Protein AF-A0A154R455-F1 (afdb_monomer)

pLDDT: mean 71.02, std 14.19, range [43.72, 92.12]

Sequence (83 aa):
MSGQGWAKVISELLYESAYQRDGVRFQWCLREEATHVSGSGVCGCLAEITRIRVTGQVEQPADVLESERAIARALGREGRIVS

Solvent-accessible surface area (backbone atoms only — not comparable to full-atom values): 5215 Å² total; per-residue (Å²): 134,64,76,67,59,56,55,51,52,50,50,46,53,51,46,67,60,48,46,45,56,98,89,44,74,64,59,42,49,46,79,93,72,51,63,57,45,75,39,85,92,48,90,64,37,74,41,53,46,91,76,62,77,86,89,75,79,81,92,66,60,69,66,57,53,50,52,54,49,51,50,50,51,52,37,21,74,64,49,47,72,83,125

Radius of gyration: 14.91 Å; Cα contacts (8 Å, |Δi|>4): 57; chains: 1; bounding box: 34×41×26 Å

Secondary structure (DSSP, 8-state):
--HHHHHHHHHHHHHHHHTEETTEEP----GGG-SEEEETTSTTEEEEGGG----------HHHHHHHHHHHHHHHHHTPPP-

Mean predicted aligned error: 10.18 Å

Structure (mmCIF, N/CA/C/O backbone):
data_AF-A0A154R455-F1
#
_entry.id   AF-A0A154R455-F1
#
loop_
_atom_site.group_PDB
_atom_site.id
_atom_site.type_symbol
_atom_site.label_atom_id
_atom_site.label_alt_id
_atom_site.label_comp_id
_atom_site.label_asym_id
_atom_site.label_entity_id
_atom_site.label_seq_id
_atom_site.pdbx_PDB_ins_code
_atom_site.Cartn_x
_atom_site.Cartn_y
_atom_site.Cartn_z
_atom_site.occupancy
_atom_site.B_iso_or_equiv
_atom_site.auth_seq_id
_atom_site.auth_comp_id
_atom_site.auth_asym_id
_atom_site.auth_atom_id
_atom_site.pdbx_PDB_model_num
ATOM 1 N N . MET A 1 1 ? 10.698 32.551 -1.102 1.00 47.53 1 MET A N 1
ATOM 2 C CA . MET A 1 1 ? 10.447 31.093 -1.161 1.00 47.53 1 MET A CA 1
ATOM 3 C C . MET A 1 1 ? 10.103 30.740 -2.597 1.00 47.53 1 MET A C 1
ATOM 5 O O . MET A 1 1 ? 9.163 31.320 -3.126 1.00 47.53 1 MET A O 1
ATOM 9 N N . SER A 1 2 ? 10.905 29.905 -3.258 1.00 43.88 2 SER A N 1
ATOM 10 C CA . SER A 1 2 ? 10.672 29.494 -4.649 1.00 43.88 2 SER A CA 1
ATOM 11 C C . SER A 1 2 ? 9.416 28.616 -4.756 1.00 43.88 2 SER A C 1
ATOM 13 O O . SER A 1 2 ? 9.073 27.898 -3.816 1.00 43.88 2 SER A O 1
ATOM 15 N N . GLY A 1 3 ? 8.727 28.655 -5.903 1.00 43.72 3 GLY A N 1
ATOM 16 C CA . GLY A 1 3 ? 7.478 27.910 -6.148 1.00 43.72 3 GLY A CA 1
ATOM 17 C C . GLY A 1 3 ? 7.568 26.386 -5.959 1.00 43.72 3 GLY A C 1
ATOM 18 O O . GLY A 1 3 ? 6.545 25.735 -5.782 1.00 43.72 3 GLY A O 1
ATOM 19 N N . GLN A 1 4 ? 8.779 25.820 -5.909 1.00 48.66 4 GLN A N 1
ATOM 20 C CA . GLN A 1 4 ? 9.028 24.405 -5.599 1.00 48.66 4 GLN A CA 1
ATOM 21 C C . GLN A 1 4 ? 8.722 24.039 -4.136 1.00 48.66 4 GLN A C 1
ATOM 23 O O . GLN A 1 4 ? 8.302 22.917 -3.869 1.00 48.66 4 GLN A O 1
ATOM 28 N N . GLY A 1 5 ? 8.873 24.976 -3.192 1.00 47.69 5 GLY A N 1
ATOM 29 C CA . GLY A 1 5 ? 8.569 24.725 -1.778 1.00 47.69 5 GLY A CA 1
ATOM 30 C C . GLY A 1 5 ? 7.070 24.558 -1.518 1.00 47.69 5 GLY A C 1
ATOM 31 O O . GLY A 1 5 ? 6.665 23.668 -0.780 1.00 47.69 5 GLY A O 1
ATOM 32 N N . TRP A 1 6 ? 6.239 25.359 -2.191 1.00 46.62 6 TRP A N 1
ATOM 33 C CA . TRP A 1 6 ? 4.780 25.288 -2.065 1.00 46.62 6 TRP A CA 1
ATOM 34 C C . TRP A 1 6 ? 4.191 24.024 -2.689 1.00 46.62 6 TRP A C 1
ATOM 36 O O . TRP A 1 6 ? 3.298 23.425 -2.101 1.00 46.62 6 TRP A O 1
ATOM 46 N N . ALA A 1 7 ? 4.711 23.580 -3.838 1.00 51.94 7 ALA A N 1
ATOM 47 C CA . ALA A 1 7 ? 4.275 22.333 -4.464 1.00 51.94 7 ALA A CA 1
ATOM 48 C C . ALA A 1 7 ? 4.561 21.112 -3.575 1.00 51.94 7 ALA A C 1
ATOM 50 O O . ALA A 1 7 ? 3.711 20.236 -3.455 1.00 51.94 7 ALA A O 1
ATOM 51 N N . LYS A 1 8 ? 5.720 21.084 -2.902 1.00 51.84 8 LYS A N 1
ATOM 52 C CA . LYS A 1 8 ? 6.075 20.008 -1.970 1.00 51.84 8 LYS A CA 1
ATOM 53 C C . LYS A 1 8 ? 5.173 20.001 -0.733 1.00 51.84 8 LYS A C 1
ATOM 55 O O . LYS A 1 8 ? 4.628 18.958 -0.407 1.00 51.84 8 LYS A O 1
ATOM 60 N N . VAL A 1 9 ? 4.943 21.165 -0.125 1.00 54.41 9 VAL A N 1
ATOM 61 C CA . VAL A 1 9 ? 4.065 21.314 1.050 1.00 54.41 9 VAL A CA 1
ATOM 62 C C . VAL A 1 9 ? 2.611 20.962 0.724 1.00 54.41 9 VAL A C 1
ATOM 64 O O . VAL A 1 9 ? 1.953 20.289 1.507 1.00 54.41 9 VAL A O 1
ATOM 67 N N . ILE A 1 10 ? 2.099 21.372 -0.441 1.00 53.97 10 ILE A N 1
ATOM 68 C CA . ILE A 1 10 ? 0.752 20.995 -0.892 1.00 53.97 10 ILE A CA 1
ATOM 69 C C . ILE A 1 10 ? 0.688 19.496 -1.189 1.00 53.97 10 ILE A C 1
ATOM 71 O O . ILE A 1 10 ? -0.297 18.861 -0.839 1.00 53.97 10 ILE A O 1
ATOM 75 N N . SER A 1 11 ? 1.727 18.913 -1.791 1.00 51.28 11 SER A N 1
ATOM 76 C CA . SER A 1 11 ? 1.775 17.472 -2.045 1.00 51.28 11 SER A CA 1
ATOM 77 C C . SER A 1 11 ? 1.847 16.669 -0.745 1.00 51.28 11 SER A C 1
ATOM 79 O O . SER A 1 11 ? 1.152 15.670 -0.645 1.00 51.28 11 SER A O 1
ATOM 81 N N . GLU A 1 12 ? 2.604 17.123 0.258 1.00 52.09 12 GLU A N 1
ATOM 82 C CA . GLU A 1 12 ? 2.633 16.548 1.612 1.00 52.09 12 GLU A CA 1
ATOM 83 C C . GLU A 1 12 ? 1.275 16.691 2.310 1.00 52.09 12 GLU A C 1
ATOM 85 O O . GLU A 1 12 ? 0.768 15.712 2.836 1.00 52.09 12 GLU A O 1
ATOM 90 N N . LEU A 1 13 ? 0.629 17.861 2.256 1.00 48.62 13 LEU A N 1
ATOM 91 C CA . LEU A 1 13 ? -0.706 18.082 2.835 1.00 48.62 13 LEU A CA 1
ATOM 92 C C . LEU A 1 13 ? -1.792 17.236 2.156 1.00 48.62 13 LEU A C 1
ATOM 94 O O . LEU A 1 13 ? -2.661 16.676 2.826 1.00 48.62 13 LEU A O 1
ATOM 98 N N . LEU A 1 14 ? -1.757 17.135 0.826 1.00 49.03 14 LEU A N 1
ATOM 99 C CA . LEU A 1 14 ? -2.666 16.290 0.051 1.00 49.03 14 LEU A CA 1
ATOM 100 C C . LEU A 1 14 ? -2.380 14.810 0.295 1.00 49.03 14 LEU A C 1
ATOM 102 O O . LEU A 1 14 ? -3.314 14.026 0.352 1.00 49.03 14 LEU A O 1
ATOM 106 N N . TYR A 1 15 ? -1.119 14.429 0.488 1.00 50.50 15 TYR A N 1
ATOM 107 C CA . TYR A 1 15 ? -0.734 13.073 0.850 1.00 50.50 15 TYR A CA 1
ATOM 108 C C . TYR A 1 15 ? -1.207 12.745 2.274 1.00 50.50 15 TYR A C 1
ATOM 110 O O . TYR A 1 15 ? -1.970 11.807 2.456 1.00 50.50 15 TYR A O 1
ATOM 118 N N . GLU A 1 16 ? -0.888 13.554 3.285 1.00 51.84 16 GLU A N 1
ATOM 119 C CA . GLU A 1 16 ? -1.330 13.338 4.670 1.00 51.84 16 GLU A CA 1
ATOM 120 C C . GLU A 1 16 ? -2.858 13.286 4.821 1.00 51.84 16 GLU A C 1
ATOM 122 O O . GLU A 1 16 ? -3.359 12.487 5.613 1.00 51.84 16 GLU A O 1
ATOM 127 N N . SER A 1 17 ? -3.600 14.079 4.039 1.00 51.00 17 SER A N 1
ATOM 128 C CA . SER A 1 17 ? -5.069 14.019 3.990 1.00 51.00 17 SER A CA 1
ATOM 129 C C . SER A 1 17 ? -5.620 12.882 3.114 1.00 51.00 17 SER A C 1
ATOM 131 O O . SER A 1 17 ? -6.744 12.442 3.347 1.00 51.00 17 SER A O 1
ATOM 133 N N . ALA A 1 18 ? -4.843 12.357 2.157 1.00 55.56 18 ALA A N 1
ATOM 134 C CA . ALA A 1 18 ? -5.237 11.245 1.283 1.00 55.56 18 ALA A CA 1
ATOM 135 C C . ALA A 1 18 ? -5.073 9.856 1.922 1.00 55.56 18 ALA A C 1
ATOM 137 O O . ALA A 1 18 ? -5.736 8.916 1.491 1.00 55.56 18 ALA A O 1
ATOM 138 N N . TYR A 1 19 ? -4.261 9.706 2.976 1.00 66.44 19 TYR A N 1
ATOM 139 C CA . TYR A 1 19 ? -4.161 8.449 3.744 1.00 66.44 19 TYR A CA 1
ATOM 140 C C . TYR A 1 19 ? -5.176 8.366 4.888 1.00 66.44 19 TYR A C 1
ATOM 142 O O . TYR A 1 19 ? -4.915 7.767 5.935 1.00 66.44 19 TYR A O 1
ATOM 150 N N . GLN A 1 20 ? -6.359 8.943 4.682 1.00 68.69 20 GLN A N 1
ATOM 151 C CA . GLN A 1 20 ? -7.511 8.757 5.547 1.00 68.69 20 GLN A CA 1
ATOM 152 C C . GLN A 1 20 ? -8.739 8.407 4.702 1.00 68.69 20 GLN A C 1
ATOM 154 O O . GLN A 1 20 ? -9.064 9.099 3.742 1.00 68.69 20 GLN A O 1
ATOM 159 N N . ARG A 1 21 ? -9.446 7.335 5.066 1.00 69.06 21 ARG A N 1
ATOM 160 C CA . ARG A 1 21 ? -10.726 6.955 4.451 1.00 69.06 21 ARG A CA 1
ATOM 161 C C . ARG A 1 21 ? -11.727 6.661 5.552 1.00 69.06 21 ARG A C 1
ATOM 163 O O . ARG A 1 21 ? -11.394 5.963 6.503 1.00 69.06 21 ARG A O 1
ATOM 170 N N . ASP A 1 22 ? -12.928 7.222 5.439 1.00 73.00 22 ASP A N 1
ATOM 171 C CA . ASP A 1 22 ? -14.019 7.011 6.402 1.00 73.00 22 ASP A CA 1
ATOM 172 C C . ASP A 1 22 ? -13.600 7.288 7.865 1.00 73.00 22 ASP A C 1
ATOM 174 O O . ASP A 1 22 ? -14.003 6.601 8.799 1.00 73.00 22 ASP A O 1
ATOM 178 N N . GLY A 1 23 ? -12.736 8.290 8.071 1.00 72.81 23 GLY A N 1
ATOM 179 C CA . GLY A 1 23 ? -12.211 8.654 9.391 1.00 72.81 23 GLY A CA 1
ATOM 180 C C . GLY A 1 23 ? -11.025 7.809 9.876 1.00 72.81 23 GLY A C 1
ATOM 181 O O . GLY A 1 23 ? -10.405 8.177 10.872 1.00 72.81 23 GLY A O 1
ATOM 182 N N . VAL A 1 24 ? -10.642 6.745 9.164 1.00 74.88 24 VAL A N 1
ATOM 183 C CA . VAL A 1 24 ? -9.539 5.844 9.531 1.00 74.88 24 VAL A CA 1
ATOM 184 C C . VAL A 1 24 ? -8.248 6.262 8.839 1.00 74.88 24 VAL A C 1
ATOM 186 O O . VAL A 1 24 ? -8.207 6.374 7.615 1.00 74.88 24 VAL A O 1
ATOM 189 N N . ARG A 1 25 ? -7.187 6.475 9.624 1.00 76.94 25 ARG A N 1
ATOM 190 C CA . ARG A 1 25 ? -5.843 6.787 9.122 1.00 76.94 25 ARG A CA 1
ATOM 191 C C . ARG A 1 25 ? -5.091 5.494 8.807 1.00 76.94 25 ARG A C 1
ATOM 193 O O . ARG A 1 25 ? -5.006 4.613 9.661 1.00 76.94 25 ARG A O 1
ATOM 200 N N . PHE A 1 26 ? -4.542 5.387 7.603 1.00 77.75 26 PHE A N 1
ATOM 201 C CA . PHE A 1 26 ? -3.750 4.226 7.196 1.00 77.75 26 PHE A CA 1
ATOM 202 C C . PHE A 1 26 ? -2.304 4.351 7.667 1.00 77.75 26 PHE A C 1
ATOM 204 O O . PHE A 1 26 ? -1.754 5.448 7.735 1.00 77.75 26 PHE A O 1
ATOM 211 N N . GLN A 1 27 ? -1.687 3.208 7.952 1.00 76.50 27 GLN A N 1
ATOM 212 C CA . GLN A 1 27 ? -0.269 3.090 8.270 1.00 76.50 27 GLN A CA 1
ATOM 213 C C . GLN A 1 27 ? 0.365 2.013 7.395 1.00 76.50 27 GLN A C 1
ATOM 215 O O . GLN A 1 27 ? -0.306 1.065 6.974 1.00 76.50 27 GLN A O 1
ATOM 220 N N . TRP A 1 28 ? 1.662 2.154 7.134 1.00 76.50 28 TRP A N 1
ATOM 221 C CA . TRP A 1 28 ? 2.431 1.087 6.510 1.00 76.50 28 TRP A CA 1
ATOM 222 C C . TRP A 1 28 ? 2.548 -0.091 7.483 1.00 76.50 28 TRP A C 1
ATOM 224 O O . TRP A 1 28 ? 2.712 0.097 8.685 1.00 76.50 28 TRP A O 1
ATOM 234 N N . CYS A 1 29 ? 2.421 -1.304 6.957 1.00 78.81 29 CYS A N 1
ATOM 235 C CA . CYS A 1 29 ? 2.475 -2.555 7.710 1.00 78.81 29 CYS A CA 1
ATOM 236 C C . CYS A 1 29 ? 3.119 -3.643 6.848 1.00 78.81 29 CYS A C 1
ATOM 238 O O . CYS A 1 29 ? 3.424 -3.420 5.669 1.00 78.81 29 CYS A O 1
ATOM 240 N N . LEU A 1 30 ? 3.355 -4.816 7.433 1.00 80.44 30 LEU A N 1
ATOM 241 C CA . LEU A 1 30 ? 3.823 -5.959 6.662 1.00 80.44 30 LEU A CA 1
ATOM 242 C C . LEU A 1 30 ? 2.711 -6.478 5.741 1.00 80.44 30 LEU A C 1
ATOM 244 O O . LEU A 1 30 ? 1.521 -6.237 5.949 1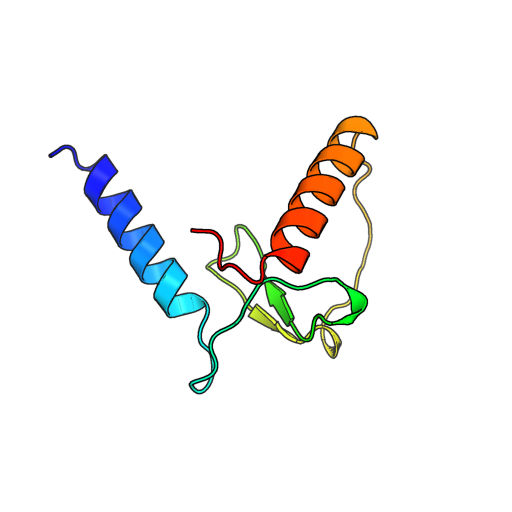.00 80.44 30 LEU A O 1
ATOM 248 N N . ARG A 1 31 ? 3.098 -7.207 4.689 1.00 80.38 31 ARG A N 1
ATOM 249 C CA . ARG A 1 31 ? 2.154 -7.702 3.675 1.00 80.38 31 ARG A CA 1
ATOM 250 C C . ARG A 1 31 ? 1.054 -8.564 4.292 1.00 80.38 31 ARG A C 1
ATOM 252 O O . ARG A 1 31 ? -0.077 -8.524 3.820 1.00 80.38 31 ARG A O 1
ATOM 259 N N . GLU A 1 32 ? 1.398 -9.350 5.302 1.00 82.12 32 GLU A N 1
ATOM 260 C CA . GLU A 1 32 ? 0.494 -10.281 5.977 1.00 82.12 32 GLU A CA 1
ATOM 261 C C . GLU A 1 32 ? -0.599 -9.553 6.777 1.00 82.12 32 GLU A C 1
ATOM 263 O O . GLU A 1 32 ? -1.646 -10.129 7.058 1.00 82.12 32 GLU A O 1
ATOM 268 N N . GLU A 1 33 ? -0.371 -8.281 7.103 1.00 82.00 33 GLU A N 1
ATOM 269 C CA . GLU A 1 33 ? -1.250 -7.425 7.904 1.00 82.00 33 GLU A CA 1
ATOM 270 C C . GLU A 1 33 ? -2.031 -6.426 7.030 1.00 82.00 33 GLU A C 1
ATOM 272 O O . GLU A 1 33 ? -2.949 -5.747 7.498 1.00 82.00 33 GLU A O 1
ATOM 277 N N . ALA A 1 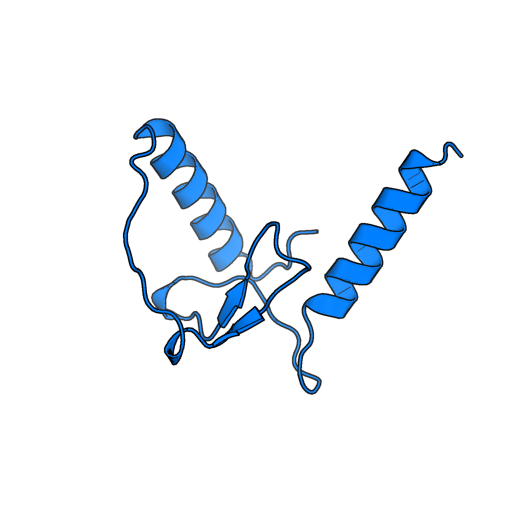34 ? -1.673 -6.326 5.747 1.00 85.12 34 ALA A N 1
ATOM 278 C CA . ALA A 1 34 ? -2.193 -5.315 4.844 1.00 85.12 34 ALA A CA 1
ATOM 279 C C . ALA A 1 34 ? -3.660 -5.570 4.477 1.00 85.12 34 ALA A C 1
ATOM 281 O O . ALA A 1 34 ? -4.018 -6.585 3.881 1.00 85.12 34 ALA A O 1
ATOM 282 N N . THR A 1 35 ? -4.514 -4.583 4.752 1.00 87.88 35 THR A N 1
ATOM 283 C CA . THR A 1 35 ? -5.919 -4.570 4.306 1.00 87.88 35 THR A CA 1
ATOM 284 C C . THR A 1 35 ? -6.104 -3.816 2.990 1.00 87.88 35 THR A C 1
ATOM 286 O O . THR A 1 35 ? -7.057 -4.070 2.251 1.00 87.88 35 THR A O 1
ATOM 289 N N . HIS A 1 36 ? -5.191 -2.892 2.688 1.00 87.19 36 HIS A N 1
ATOM 290 C CA . HIS A 1 36 ? -5.236 -2.011 1.531 1.00 87.19 36 HIS A CA 1
ATOM 291 C C . HIS A 1 36 ? -3.863 -1.906 0.872 1.00 87.19 36 HIS A C 1
ATOM 293 O O . HIS A 1 36 ? -2.830 -2.065 1.520 1.00 87.19 36 HIS A O 1
ATOM 299 N N . VAL A 1 37 ? -3.867 -1.606 -0.422 1.00 82.31 37 VAL A N 1
ATOM 300 C CA . VAL A 1 37 ? -2.676 -1.284 -1.205 1.00 82.31 37 VAL A CA 1
ATOM 301 C C . VAL A 1 37 ? -2.746 0.186 -1.599 1.00 82.31 37 VAL A C 1
ATOM 303 O O . VAL A 1 37 ? -3.786 0.648 -2.078 1.00 82.31 37 VAL A O 1
ATOM 306 N N . SER A 1 38 ? -1.638 0.902 -1.405 1.00 79.25 38 SER A N 1
ATOM 307 C CA . SER A 1 38 ? -1.447 2.247 -1.948 1.00 79.25 38 SER A CA 1
ATOM 308 C C . SER A 1 38 ? -0.843 2.172 -3.350 1.00 79.25 38 SER A C 1
ATOM 310 O O . SER A 1 38 ? 0.158 1.485 -3.571 1.00 79.25 38 SER A O 1
ATOM 312 N N . GLY A 1 39 ? -1.458 2.867 -4.304 1.00 70.25 39 GLY A N 1
ATOM 313 C CA . GLY A 1 39 ? -0.932 3.050 -5.651 1.00 70.25 39 GLY A CA 1
ATOM 314 C C . GLY A 1 39 ? -0.003 4.258 -5.715 1.00 70.25 39 GLY A C 1
ATOM 315 O O . GLY A 1 39 ? -0.465 5.386 -5.904 1.00 70.25 39 GLY A O 1
ATOM 316 N N . SER A 1 40 ? 1.308 4.031 -5.613 1.00 62.59 40 SER A N 1
ATOM 317 C CA . SER A 1 40 ? 2.295 5.085 -5.882 1.00 62.59 40 SER A CA 1
ATOM 318 C C . SER A 1 40 ? 2.171 5.563 -7.335 1.00 62.59 40 SER A C 1
ATOM 320 O O . SER A 1 40 ? 2.135 4.754 -8.261 1.00 62.59 40 SER A O 1
ATOM 322 N N . GLY A 1 41 ? 2.051 6.879 -7.539 1.00 53.59 41 GLY A N 1
ATOM 323 C CA . GLY A 1 41 ? 1.924 7.495 -8.868 1.00 53.59 41 GLY A CA 1
ATOM 324 C C . GLY A 1 41 ? 0.504 7.575 -9.444 1.00 53.59 41 GLY A C 1
ATOM 325 O O . GLY A 1 41 ? 0.322 8.181 -10.497 1.00 53.59 41 GLY A O 1
ATOM 326 N N . VAL A 1 42 ? -0.515 7.044 -8.756 1.00 57.19 42 VAL A N 1
ATOM 327 C CA . VAL A 1 42 ? -1.929 7.162 -9.166 1.00 57.19 42 VAL A CA 1
ATOM 328 C C . VAL A 1 42 ? -2.706 7.930 -8.099 1.00 57.19 42 VAL A C 1
ATOM 330 O O . VAL A 1 42 ? -3.423 7.334 -7.306 1.00 57.19 42 VAL A O 1
ATOM 333 N N . CYS A 1 43 ? -2.526 9.255 -8.049 1.00 57.38 43 CYS A N 1
ATOM 334 C CA . CYS A 1 43 ? -3.320 10.199 -7.240 1.00 57.38 43 CYS A CA 1
ATOM 335 C C . CYS A 1 43 ? -3.660 9.747 -5.796 1.00 57.38 43 CYS A C 1
ATOM 337 O O . CYS A 1 43 ? -4.774 9.983 -5.338 1.00 57.38 43 CYS A O 1
ATOM 339 N N . GLY A 1 44 ? -2.743 9.082 -5.082 1.00 60.84 44 GLY A N 1
ATOM 340 C CA . GLY A 1 44 ? -3.006 8.604 -3.715 1.00 60.84 44 GLY A CA 1
ATOM 341 C C . GLY A 1 44 ? -4.075 7.504 -3.627 1.00 60.84 44 GLY A C 1
ATOM 342 O O . GLY A 1 44 ? -4.796 7.423 -2.638 1.00 60.84 44 GLY A O 1
ATOM 343 N N . CYS A 1 45 ? -4.220 6.678 -4.667 1.00 74.69 45 CYS A N 1
ATOM 344 C CA . CYS A 1 45 ? -5.204 5.602 -4.710 1.00 74.69 45 CYS A CA 1
ATOM 345 C C . CYS A 1 45 ? -4.999 4.607 -3.560 1.00 74.69 45 CYS A C 1
ATOM 347 O O . CYS A 1 45 ? -3.912 4.053 -3.397 1.00 74.69 45 CYS A O 1
ATOM 349 N N . LEU A 1 46 ? -6.078 4.335 -2.824 1.00 78.56 46 LEU A N 1
ATOM 350 C CA . LEU A 1 46 ? -6.160 3.289 -1.811 1.00 78.56 46 LEU A CA 1
ATOM 351 C C . LEU A 1 46 ? -7.212 2.266 -2.227 1.00 78.56 46 LEU A C 1
ATOM 353 O O . LEU A 1 46 ? -8.389 2.598 -2.394 1.00 78.56 46 LEU A O 1
ATOM 357 N N . ALA A 1 47 ? -6.803 1.009 -2.360 1.00 83.56 47 ALA A N 1
ATOM 358 C CA . ALA A 1 47 ? -7.686 -0.076 -2.766 1.00 83.56 4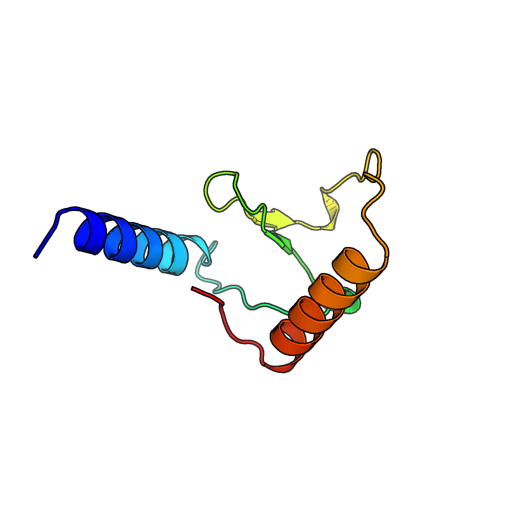7 ALA A CA 1
ATOM 359 C C . ALA A 1 47 ? -7.617 -1.239 -1.777 1.00 83.56 47 ALA A C 1
ATOM 361 O O . ALA A 1 47 ? -6.534 -1.628 -1.347 1.00 83.56 47 ALA A O 1
ATOM 362 N N . GLU A 1 48 ? -8.775 -1.807 -1.433 1.00 88.06 48 GLU A N 1
ATOM 363 C CA . GLU A 1 48 ? -8.851 -3.028 -0.625 1.00 88.06 48 GLU A CA 1
ATOM 364 C C . GLU A 1 48 ? -8.080 -4.158 -1.313 1.00 88.06 48 GLU A C 1
ATOM 366 O O . GLU A 1 48 ? -8.285 -4.423 -2.501 1.00 88.06 48 GLU A O 1
ATOM 371 N N . ILE A 1 49 ? -7.235 -4.863 -0.559 1.00 87.44 49 ILE A N 1
ATOM 372 C CA . ILE A 1 49 ? -6.383 -5.927 -1.106 1.00 87.44 49 ILE A CA 1
ATOM 373 C C . ILE A 1 49 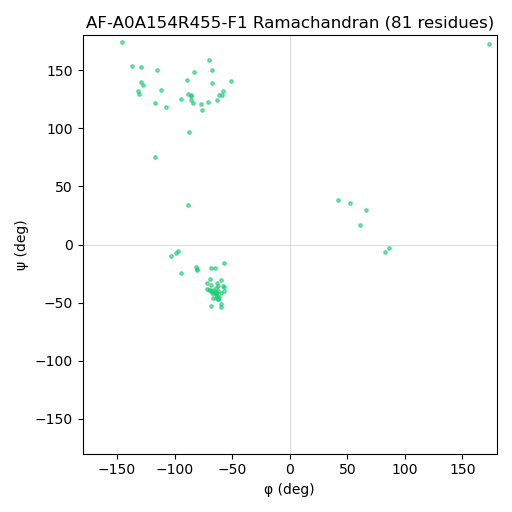? -7.207 -7.056 -1.743 1.00 87.44 49 ILE A C 1
ATOM 375 O O . ILE A 1 49 ? -6.790 -7.649 -2.734 1.00 87.44 49 ILE A O 1
ATOM 379 N N . THR A 1 50 ? -8.418 -7.293 -1.234 1.00 88.75 50 THR A N 1
ATOM 380 C CA . THR A 1 50 ? -9.382 -8.282 -1.742 1.00 88.75 50 THR A CA 1
ATOM 381 C C . THR A 1 50 ? -9.896 -7.963 -3.146 1.00 88.75 50 THR A C 1
ATOM 383 O O . THR A 1 50 ? -10.385 -8.856 -3.835 1.00 88.75 50 THR A O 1
ATOM 386 N N . ARG A 1 51 ? -9.781 -6.706 -3.591 1.00 86.56 51 ARG A N 1
ATOM 387 C CA . ARG A 1 51 ? -10.192 -6.248 -4.927 1.00 86.56 51 ARG A CA 1
ATOM 388 C C . ARG A 1 51 ? -9.030 -6.192 -5.916 1.00 86.56 51 ARG A C 1
ATOM 390 O O . ARG A 1 51 ? -9.246 -5.908 -7.093 1.00 86.56 51 ARG A O 1
ATOM 397 N N . ILE A 1 52 ? -7.804 -6.445 -5.458 1.00 84.25 52 ILE A N 1
ATOM 398 C CA . ILE A 1 52 ? -6.612 -6.403 -6.299 1.00 84.25 52 ILE A CA 1
ATOM 399 C C . ILE A 1 52 ? -6.421 -7.743 -6.999 1.00 84.25 52 ILE A C 1
ATOM 401 O O . ILE A 1 52 ? -6.269 -8.789 -6.371 1.00 84.25 52 ILE A O 1
ATOM 405 N N . ARG A 1 53 ? -6.342 -7.690 -8.329 1.00 86.50 53 ARG A N 1
AT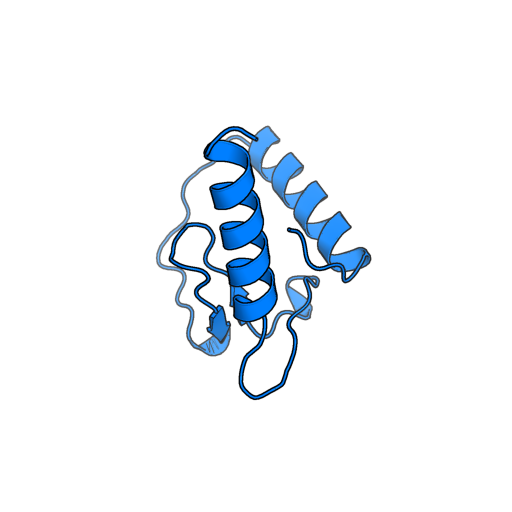OM 406 C CA . ARG A 1 53 ? -5.894 -8.807 -9.156 1.00 86.50 53 ARG A CA 1
ATOM 407 C C . ARG A 1 53 ? -4.505 -8.502 -9.697 1.00 86.50 53 ARG A C 1
ATOM 409 O O . ARG A 1 53 ? -4.334 -7.569 -10.474 1.00 86.50 53 ARG A O 1
ATOM 416 N N . VAL A 1 54 ? -3.528 -9.326 -9.334 1.00 83.50 54 VAL A N 1
ATOM 417 C CA . VAL A 1 54 ? -2.199 -9.286 -9.955 1.00 83.50 54 VAL A CA 1
ATOM 418 C C . VAL A 1 54 ? -2.298 -9.952 -11.327 1.00 83.50 54 VAL A C 1
ATOM 420 O O . VAL A 1 54 ? -2.622 -11.134 -11.421 1.00 83.50 54 VAL A O 1
ATOM 423 N N . THR A 1 55 ? -2.069 -9.191 -12.396 1.00 88.81 55 THR A N 1
ATOM 424 C CA . THR A 1 55 ? -2.155 -9.677 -13.787 1.00 88.81 55 THR A CA 1
ATOM 425 C C . THR A 1 55 ? -0.798 -10.027 -14.392 1.00 88.81 55 THR A C 1
ATOM 427 O O . THR A 1 55 ? -0.742 -10.581 -15.484 1.00 88.81 55 THR A O 1
ATOM 430 N N . GLY A 1 56 ? 0.288 -9.717 -13.690 1.00 84.00 56 GLY A N 1
ATOM 431 C CA . GLY A 1 56 ? 1.656 -9.974 -14.112 1.00 84.00 56 GLY A CA 1
ATOM 432 C C . GLY A 1 56 ? 2.642 -9.328 -13.147 1.00 84.00 56 GLY A C 1
ATOM 433 O O . GLY A 1 56 ? 2.249 -8.586 -12.244 1.00 84.00 56 GLY A O 1
ATOM 434 N N . GLN A 1 57 ? 3.920 -9.627 -13.336 1.00 81.81 57 GLN A N 1
ATOM 435 C CA . GLN A 1 57 ? 5.025 -8.996 -12.623 1.00 81.81 57 GLN A CA 1
ATOM 436 C C . GLN A 1 57 ? 6.045 -8.537 -13.658 1.00 81.81 57 GLN A C 1
ATOM 438 O O . GLN A 1 57 ? 6.289 -9.236 -14.640 1.00 81.81 57 GLN A O 1
ATOM 443 N N . VAL A 1 58 ? 6.608 -7.352 -13.450 1.00 80.00 58 VAL A N 1
ATOM 444 C CA . VAL A 1 58 ? 7.741 -6.877 -14.241 1.00 80.00 58 VAL A CA 1
ATOM 445 C C . VAL A 1 58 ? 9.001 -7.424 -13.587 1.00 80.00 58 VAL A C 1
ATOM 447 O O . VAL A 1 58 ? 9.166 -7.279 -12.374 1.00 80.00 58 VAL A O 1
ATOM 450 N N . GLU A 1 59 ? 9.869 -8.062 -14.370 1.00 84.56 59 GLU A N 1
ATOM 451 C CA . GLU A 1 59 ? 11.189 -8.442 -13.875 1.00 84.56 59 GLU A CA 1
ATOM 452 C C . GLU A 1 59 ? 11.976 -7.184 -13.525 1.00 84.56 59 GLU A C 1
ATOM 454 O O . GLU A 1 59 ? 12.145 -6.282 -14.345 1.00 84.56 59 GLU A O 1
ATOM 459 N N . GLN A 1 60 ? 12.443 -7.138 -12.284 1.00 83.12 60 GLN A N 1
ATOM 460 C CA . GLN A 1 60 ? 13.335 -6.104 -11.791 1.00 83.12 60 GLN A CA 1
ATOM 461 C C . GLN A 1 60 ? 14.674 -6.746 -11.426 1.00 83.12 60 GLN A C 1
ATOM 463 O O . GLN A 1 60 ? 14.692 -7.910 -11.007 1.00 83.12 60 GLN A O 1
ATOM 468 N N . PRO A 1 61 ? 15.787 -6.006 -11.540 1.00 92.12 61 PRO A N 1
ATOM 469 C CA . PRO A 1 61 ? 17.079 -6.453 -11.040 1.00 92.12 61 PRO A CA 1
ATOM 470 C C . PRO A 1 61 ? 16.997 -6.917 -9.575 1.00 92.12 61 PRO A C 1
ATOM 472 O O . PRO A 1 61 ? 16.268 -6.345 -8.760 1.00 92.12 61 PRO A O 1
ATOM 475 N N . ALA A 1 62 ? 17.717 -7.989 -9.234 1.00 88.19 62 ALA A N 1
ATOM 476 C CA . ALA A 1 62 ? 17.609 -8.629 -7.919 1.00 88.19 62 ALA A CA 1
ATOM 477 C C . ALA A 1 62 ? 18.036 -7.708 -6.760 1.00 88.19 62 ALA A C 1
ATOM 479 O O . ALA A 1 62 ? 17.471 -7.778 -5.670 1.00 88.19 62 ALA A O 1
ATOM 480 N N . ASP A 1 63 ? 19.003 -6.829 -7.007 1.00 86.12 63 ASP A N 1
ATOM 481 C CA . ASP A 1 63 ? 19.469 -5.792 -6.087 1.00 86.12 63 ASP A CA 1
ATOM 482 C C . ASP A 1 63 ? 18.392 -4.735 -5.814 1.00 86.12 6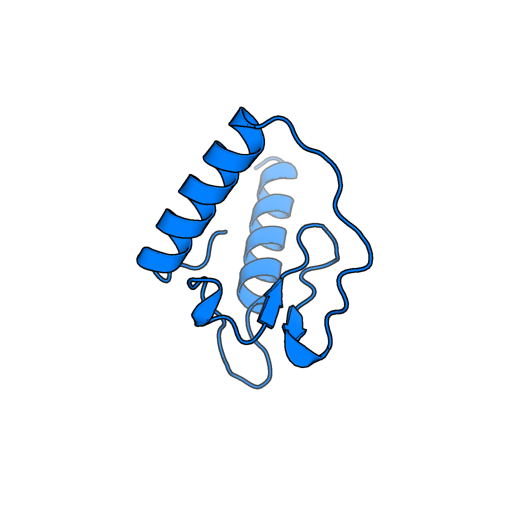3 ASP A C 1
ATOM 484 O O . ASP A 1 63 ? 18.167 -4.370 -4.659 1.00 86.12 63 ASP A O 1
ATOM 488 N N . VAL A 1 64 ? 17.662 -4.314 -6.851 1.00 80.75 64 VAL A N 1
ATOM 489 C CA . VAL A 1 64 ? 16.512 -3.409 -6.710 1.00 80.75 64 VAL A CA 1
ATOM 490 C C . VAL A 1 64 ? 15.424 -4.077 -5.873 1.00 80.75 64 VAL A C 1
ATOM 492 O O . VAL A 1 64 ? 14.929 -3.483 -4.918 1.00 80.75 64 VAL A O 1
ATOM 495 N N . LEU A 1 65 ? 15.090 -5.337 -6.166 1.00 77.00 65 LEU A N 1
ATOM 496 C CA . LEU A 1 65 ? 14.080 -6.075 -5.403 1.00 77.00 65 LEU A CA 1
ATOM 497 C C . LEU A 1 65 ? 14.443 -6.210 -3.922 1.00 77.00 65 LEU A C 1
ATOM 499 O O . LEU A 1 65 ? 13.566 -6.073 -3.069 1.00 77.00 65 LEU A O 1
ATOM 503 N N . GLU A 1 66 ? 15.706 -6.487 -3.601 1.00 82.94 66 GLU A N 1
ATOM 504 C CA . GLU A 1 66 ? 16.132 -6.632 -2.208 1.00 82.94 66 GLU A CA 1
ATOM 505 C C . GLU A 1 66 ? 16.160 -5.285 -1.474 1.00 82.94 66 GLU A C 1
ATOM 507 O O . GLU A 1 66 ? 15.707 -5.210 -0.330 1.00 82.94 66 GLU A O 1
ATOM 512 N N . SER A 1 67 ? 16.589 -4.210 -2.145 1.00 78.81 67 SER A N 1
ATOM 513 C CA . SER A 1 67 ? 16.534 -2.844 -1.609 1.00 78.81 67 SER A CA 1
ATOM 514 C C . SER A 1 67 ? 15.098 -2.424 -1.277 1.00 78.81 67 SER A C 1
ATOM 516 O O . SER A 1 67 ? 14.805 -2.037 -0.144 1.00 78.81 67 SER A O 1
ATOM 518 N N . GLU A 1 68 ? 14.168 -2.584 -2.222 1.00 78.38 68 G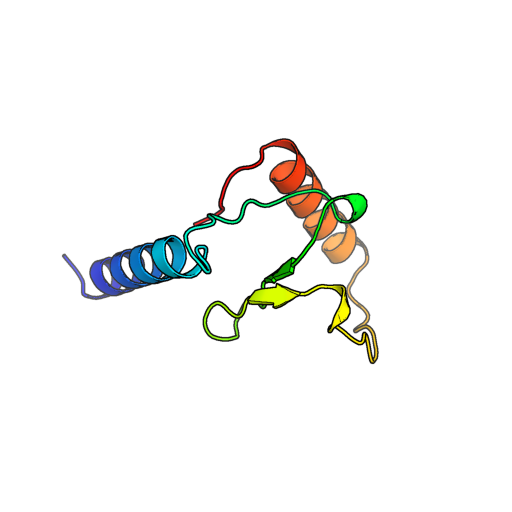LU A N 1
ATOM 519 C CA . GLU A 1 68 ? 12.756 -2.233 -2.022 1.00 78.38 68 GLU A CA 1
ATOM 520 C C . GLU A 1 68 ? 12.101 -3.091 -0.928 1.00 78.38 68 GLU A C 1
ATOM 522 O O . GLU A 1 68 ? 11.327 -2.592 -0.107 1.00 78.38 68 GLU A O 1
ATOM 527 N N . ARG A 1 69 ? 12.452 -4.383 -0.838 1.00 79.69 69 ARG A N 1
ATOM 528 C CA . ARG A 1 69 ? 12.000 -5.258 0.258 1.00 79.69 69 ARG A CA 1
ATOM 529 C C . ARG A 1 69 ? 12.525 -4.804 1.611 1.00 79.69 69 ARG A C 1
ATOM 531 O O . ARG A 1 69 ? 11.777 -4.855 2.589 1.00 79.69 69 ARG A O 1
ATOM 538 N N . ALA A 1 70 ? 13.791 -4.402 1.693 1.00 82.00 70 ALA A N 1
ATOM 539 C CA . ALA A 1 70 ? 14.385 -3.912 2.930 1.00 82.00 70 ALA A CA 1
ATOM 540 C C . ALA A 1 70 ? 13.681 -2.632 3.405 1.00 82.00 70 ALA A C 1
ATOM 542 O O . ALA A 1 70 ? 13.303 -2.552 4.576 1.00 82.00 70 ALA A O 1
ATOM 543 N N . ILE A 1 71 ? 13.415 -1.697 2.487 1.00 80.81 71 ILE A N 1
ATOM 544 C CA . ILE A 1 71 ? 12.653 -0.471 2.758 1.00 80.81 71 ILE A CA 1
ATOM 545 C C . ILE A 1 71 ? 11.244 -0.824 3.244 1.00 80.81 71 ILE A C 1
ATOM 547 O O . ILE A 1 71 ? 10.864 -0.434 4.345 1.00 80.81 71 ILE A O 1
ATOM 551 N N . ALA A 1 72 ? 10.491 -1.635 2.495 1.00 74.12 72 ALA A N 1
ATOM 552 C CA . ALA A 1 72 ? 9.128 -2.019 2.867 1.00 74.12 72 ALA A CA 1
ATOM 553 C C . ALA A 1 72 ? 9.055 -2.700 4.247 1.00 74.12 72 ALA A C 1
ATOM 555 O O . ALA A 1 72 ? 8.151 -2.421 5.035 1.00 74.12 72 ALA A O 1
ATOM 556 N N . ARG A 1 73 ? 10.029 -3.561 4.577 1.00 79.56 73 ARG A N 1
ATOM 557 C CA . ARG A 1 73 ? 10.120 -4.212 5.896 1.00 79.56 73 ARG A CA 1
ATOM 558 C C . ARG A 1 73 ? 10.426 -3.222 7.016 1.00 79.56 73 ARG A C 1
ATOM 560 O O . ARG A 1 73 ? 9.848 -3.360 8.091 1.00 79.56 73 ARG A O 1
ATOM 567 N N . ALA A 1 74 ? 11.326 -2.264 6.797 1.00 80.06 74 ALA A N 1
ATOM 568 C CA . ALA A 1 74 ? 11.619 -1.223 7.781 1.00 80.06 74 ALA A CA 1
ATOM 569 C C . ALA A 1 74 ? 10.372 -0.366 8.049 1.00 80.06 74 ALA A C 1
ATOM 571 O O . ALA A 1 74 ? 9.964 -0.211 9.197 1.00 80.06 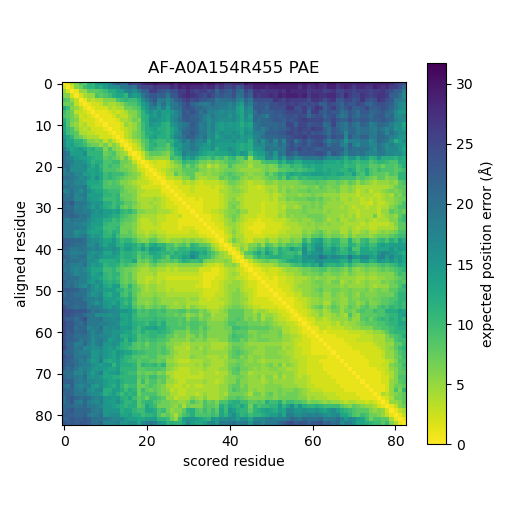74 ALA A O 1
ATOM 572 N N . LEU A 1 75 ? 9.695 0.067 6.985 1.00 73.75 75 LEU A N 1
ATOM 573 C CA . LEU A 1 75 ? 8.466 0.856 7.069 1.00 73.75 75 LEU A CA 1
ATOM 574 C C . LEU A 1 75 ? 7.335 0.114 7.785 1.00 73.75 75 LEU A C 1
ATOM 576 O O . LEU A 1 75 ? 6.694 0.677 8.670 1.00 73.75 75 LEU A O 1
ATOM 580 N N . GLY A 1 76 ? 7.127 -1.162 7.449 1.00 73.25 76 GLY A N 1
ATOM 581 C CA . GLY A 1 76 ? 6.121 -1.995 8.104 1.00 73.25 76 GLY A CA 1
ATOM 582 C C . GLY A 1 76 ? 6.389 -2.196 9.598 1.00 73.25 76 GLY A C 1
ATOM 583 O O . GLY A 1 76 ? 5.450 -2.204 10.384 1.00 73.25 76 GLY A O 1
ATOM 584 N N . ARG A 1 77 ? 7.661 -2.297 10.013 1.00 80.25 77 ARG A N 1
ATOM 585 C CA . ARG A 1 77 ? 8.039 -2.407 11.436 1.00 80.25 77 ARG A CA 1
ATOM 586 C C . ARG A 1 77 ? 7.861 -1.105 12.209 1.00 80.25 77 ARG A C 1
ATOM 588 O O . ARG A 1 77 ? 7.580 -1.148 13.401 1.00 80.25 77 ARG A O 1
ATOM 595 N N . GLU A 1 78 ? 8.070 0.034 11.559 1.00 76.62 78 GLU A N 1
ATOM 596 C CA . GLU A 1 78 ? 7.968 1.343 12.204 1.00 76.62 78 GLU A CA 1
ATOM 597 C C . GLU A 1 78 ? 6.518 1.831 12.335 1.00 76.62 78 GLU A C 1
ATOM 599 O O . GLU A 1 78 ? 6.251 2.704 13.160 1.00 76.62 78 GLU A O 1
ATOM 604 N N . GLY A 1 79 ? 5.582 1.308 11.531 1.00 65.94 79 GLY A N 1
ATOM 605 C CA . GLY A 1 79 ? 4.185 1.764 11.522 1.00 65.94 79 GLY A CA 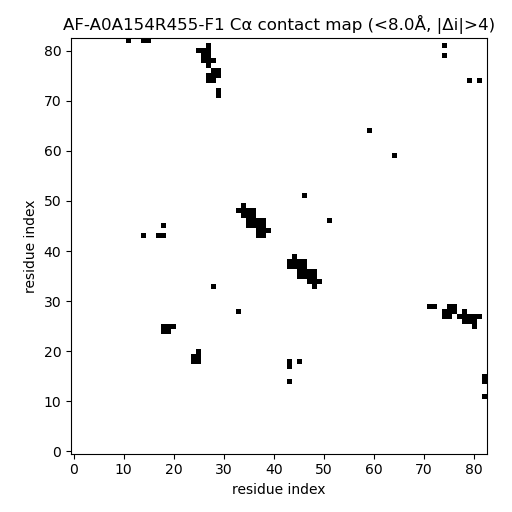1
ATOM 606 C C . GLY A 1 79 ? 4.032 3.240 11.131 1.00 65.94 79 GLY A C 1
ATOM 607 O O . GLY A 1 79 ? 3.010 3.869 11.402 1.00 65.94 79 GLY A O 1
ATOM 608 N N . ARG A 1 80 ? 5.066 3.841 10.530 1.00 61.75 80 ARG A N 1
ATOM 609 C CA . ARG A 1 80 ? 5.105 5.271 10.204 1.00 61.75 80 ARG A CA 1
ATOM 610 C C . ARG A 1 80 ? 4.533 5.514 8.824 1.00 61.75 80 ARG A C 1
ATOM 612 O O . ARG A 1 80 ? 4.806 4.765 7.897 1.00 61.75 80 ARG A O 1
ATOM 619 N N . ILE A 1 81 ? 3.793 6.607 8.679 1.00 60.94 81 ILE A N 1
ATOM 620 C CA . ILE A 1 81 ? 3.360 7.126 7.379 1.00 60.94 81 ILE A CA 1
ATOM 621 C C . ILE A 1 81 ? 4.562 7.824 6.743 1.00 60.94 81 ILE A C 1
ATOM 623 O O . ILE A 1 81 ? 5.136 8.728 7.346 1.00 60.94 81 ILE A O 1
ATOM 627 N N . VAL A 1 82 ? 4.971 7.371 5.560 1.00 51.91 82 VAL A N 1
ATOM 628 C CA . VAL A 1 82 ? 6.065 7.989 4.795 1.00 51.91 82 VAL A CA 1
ATOM 629 C C . VAL A 1 82 ? 5.507 9.152 3.999 1.00 51.91 82 VAL A C 1
ATOM 631 O O . VAL A 1 82 ? 4.599 8.902 3.219 1.00 51.91 82 VAL A O 1
ATOM 634 N N . SER A 1 83 ? 6.031 10.362 4.206 1.00 45.41 83 SER A N 1
ATOM 635 C CA . SER A 1 83 ? 5.745 11.594 3.450 1.00 45.41 83 SER A CA 1
ATOM 636 C C . SER A 1 83 ? 6.465 11.643 2.107 1.00 45.41 83 SER A C 1
ATOM 638 O O . SER A 1 83 ? 7.674 11.305 2.112 1.00 45.41 83 SER A O 1
#

Foldseek 3Di:
DDPVVVVVVVVVVQLQVLQDDPNDGAFQADPVPDQWDFDPPDSRDIDGPVPDDDPDDDDDPPVVVVVVVVVSVVRNVVRDDDD